Protein AF-A0A504Y8A6-F1 (afdb_monomer_lite)

Foldseek 3Di:
DDDPPDDPDPDPPPPPPVPPVQQAAADELVRVVVQVPPPPADDDDDPDDDDLLVVLVVCVVPQQDPPAADEFADPPFQVVSSVVLVVSQVSNCVVVVDGTDHNRYYYYVRGVVVNCVVDPD

Radius of gyration: 20.03 Å; chains: 1; bounding box: 29×56×68 Å

Sequence (121 aa):
MASLKERGTVAPAEIEACVTASGPAEISAEELHKILNSPEHAINKPFQELNFAQLADEVEAHTNHAAHMLVFVSAQSPDVDDLAAREYINEYEKSHAAPPTKDSVRVLLGGLYTWSQIYPA

pLDDT: mean 70.51, std 16.46, range [30.2, 89.06]

Structure (mmCIF, N/CA/C/O backbone):
data_AF-A0A504Y8A6-F1
#
_entry.id   AF-A0A504Y8A6-F1
#
loop_
_atom_site.group_PDB
_atom_site.id
_atom_site.type_symbol
_atom_site.label_atom_id
_atom_site.label_alt_id
_atom_site.label_comp_id
_atom_site.label_asym_id
_atom_site.label_entity_id
_atom_site.label_seq_id
_atom_site.pdbx_PDB_ins_code
_atom_site.Cartn_x
_atom_site.Cartn_y
_atom_site.Cartn_z
_atom_site.occupancy
_atom_site.B_iso_or_equiv
_atom_site.auth_seq_id
_atom_site.auth_comp_id
_atom_site.auth_asym_id
_atom_site.auth_atom_id
_atom_site.pdbx_PDB_model_num
ATOM 1 N N . MET A 1 1 ? -8.835 44.293 -48.505 1.00 45.09 1 MET A N 1
ATOM 2 C CA . MET A 1 1 ? -7.907 43.283 -47.958 1.00 45.09 1 MET A CA 1
ATOM 3 C C . MET A 1 1 ? -8.074 43.230 -46.451 1.00 45.09 1 MET A C 1
ATOM 5 O O . MET A 1 1 ? -7.775 44.224 -45.812 1.00 45.09 1 MET A O 1
ATOM 9 N N . ALA A 1 2 ? -8.598 42.118 -45.932 1.00 39.75 2 ALA A N 1
ATOM 10 C CA . ALA A 1 2 ? -8.433 41.617 -44.561 1.00 39.75 2 ALA A CA 1
ATOM 11 C C . ALA A 1 2 ? -9.257 40.321 -44.470 1.00 39.75 2 ALA A C 1
ATOM 13 O O . ALA A 1 2 ? -10.477 40.362 -44.353 1.00 39.75 2 ALA A O 1
ATOM 14 N N . SER A 1 3 ? -8.596 39.174 -44.630 1.00 41.09 3 SER A N 1
ATOM 15 C CA . SER A 1 3 ? -9.191 37.858 -44.392 1.00 41.09 3 SER A CA 1
ATOM 16 C C . SER A 1 3 ? -8.777 37.447 -42.982 1.00 41.09 3 SER A C 1
ATOM 18 O O . SER A 1 3 ? -7.592 37.224 -42.731 1.00 41.09 3 SER A O 1
ATOM 20 N N . LEU A 1 4 ? -9.733 37.443 -42.046 1.00 49.00 4 LEU A N 1
ATOM 21 C CA . LEU A 1 4 ? -9.544 36.835 -40.732 1.00 49.00 4 LEU A CA 1
ATOM 22 C C . LEU A 1 4 ? -9.420 35.326 -40.954 1.00 49.00 4 LEU A C 1
ATOM 24 O O . LEU A 1 4 ? -10.415 34.650 -41.204 1.00 49.00 4 LEU A O 1
ATOM 28 N N . LYS A 1 5 ? -8.185 34.822 -40.899 1.00 49.84 5 LYS A N 1
ATOM 29 C CA . LYS A 1 5 ? -7.924 33.387 -40.845 1.00 49.84 5 LYS A CA 1
ATOM 30 C C . LYS A 1 5 ? -8.502 32.812 -39.558 1.00 49.84 5 LYS A C 1
ATOM 32 O O . LYS A 1 5 ? -8.426 33.412 -38.488 1.00 49.84 5 LYS A O 1
ATOM 37 N N . GLU A 1 6 ? -9.108 31.657 -39.751 1.00 47.59 6 GLU A N 1
ATOM 38 C CA . GLU A 1 6 ? -9.923 30.896 -38.828 1.00 47.59 6 GLU A CA 1
ATOM 39 C C . GLU A 1 6 ? -9.242 30.659 -37.480 1.00 47.59 6 GLU A C 1
ATOM 41 O O . GLU A 1 6 ? -8.048 30.371 -37.381 1.00 47.59 6 GLU A O 1
ATOM 46 N N . ARG A 1 7 ? -10.056 30.775 -36.427 1.00 44.41 7 ARG A N 1
ATOM 47 C CA . ARG A 1 7 ? -9.734 30.315 -35.082 1.00 44.41 7 ARG A CA 1
ATOM 48 C C . ARG A 1 7 ? -9.488 28.814 -35.169 1.00 44.41 7 ARG A C 1
ATOM 50 O O . ARG A 1 7 ? -10.414 28.068 -35.468 1.00 44.41 7 ARG A O 1
ATOM 57 N N . GLY A 1 8 ? -8.250 28.397 -34.919 1.00 42.81 8 GLY A N 1
ATOM 58 C CA . GLY A 1 8 ? -7.928 26.995 -34.704 1.00 42.81 8 GLY A CA 1
ATOM 59 C C . GLY A 1 8 ? -8.821 26.457 -33.593 1.00 42.81 8 GLY A C 1
ATOM 60 O O . GLY A 1 8 ? -8.740 26.907 -32.451 1.00 42.81 8 GLY A O 1
ATOM 61 N N . THR A 1 9 ? -9.716 25.549 -33.959 1.00 41.03 9 THR A N 1
ATOM 62 C CA . THR A 1 9 ? -10.483 24.728 -33.032 1.00 41.03 9 THR A CA 1
ATOM 63 C C . THR A 1 9 ? -9.476 23.963 -32.184 1.00 41.03 9 THR A C 1
ATOM 65 O O . THR A 1 9 ? -8.816 23.050 -32.675 1.00 41.03 9 THR A O 1
ATOM 68 N N . VAL A 1 10 ? -9.303 24.376 -30.930 1.00 44.31 10 VAL A N 1
ATOM 69 C CA . VAL A 1 10 ? -8.592 23.575 -29.935 1.00 44.31 10 VAL A CA 1
ATOM 70 C C . VAL A 1 10 ? -9.453 22.332 -29.761 1.00 44.31 10 VAL A C 1
ATOM 72 O O . VAL A 1 10 ? -10.578 22.430 -29.268 1.00 44.31 10 VAL A O 1
ATOM 75 N N . ALA A 1 11 ? -8.978 21.193 -30.269 1.00 42.44 11 ALA A N 1
ATOM 76 C CA . ALA A 1 11 ? -9.588 19.910 -29.968 1.00 42.44 11 ALA A CA 1
ATOM 77 C C . ALA A 1 11 ? -9.721 19.823 -28.440 1.00 42.44 11 ALA A C 1
ATOM 79 O O . ALA A 1 11 ? -8.765 20.200 -27.750 1.00 42.44 11 ALA A O 1
ATOM 80 N N . PRO A 1 12 ? -10.879 19.409 -27.888 1.00 41.59 12 PRO A N 1
ATOM 81 C CA . PRO A 1 12 ? -10.925 19.088 -26.474 1.00 41.59 12 PRO A CA 1
ATOM 82 C C . PRO A 1 12 ? -9.814 18.068 -26.271 1.00 41.59 12 PRO A C 1
ATOM 84 O O . PRO A 1 12 ? -9.799 17.052 -26.962 1.00 41.59 12 PRO A O 1
ATOM 87 N N . ALA A 1 13 ? -8.836 18.407 -25.428 1.00 38.25 13 ALA A N 1
ATOM 88 C CA . ALA A 1 13 ? -7.860 17.441 -24.977 1.00 38.25 13 ALA A CA 1
ATOM 89 C C . ALA A 1 13 ? -8.694 16.262 -24.493 1.00 38.25 13 ALA A C 1
ATOM 91 O O . ALA A 1 13 ? -9.442 16.397 -23.520 1.00 38.25 13 ALA A O 1
ATOM 92 N N . GLU A 1 14 ? -8.666 15.164 -25.250 1.00 35.19 14 GLU A N 1
ATOM 93 C CA . GLU A 1 14 ? -9.068 13.882 -24.724 1.00 35.19 14 GLU A CA 1
ATOM 94 C C . GLU A 1 14 ? -8.260 13.785 -23.445 1.00 35.19 14 GLU A C 1
ATOM 96 O O . GLU A 1 14 ? -7.028 13.763 -23.460 1.00 35.19 14 GLU A O 1
ATOM 101 N N . ILE A 1 15 ? -8.958 13.877 -22.318 1.00 35.69 15 ILE A N 1
ATOM 102 C CA . ILE A 1 15 ? -8.418 13.408 -21.065 1.00 35.69 15 ILE A CA 1
ATOM 103 C C . ILE A 1 15 ? -8.336 11.904 -21.307 1.00 35.69 15 ILE A C 1
ATOM 105 O O . ILE A 1 15 ? -9.221 11.147 -20.917 1.00 35.69 15 ILE A O 1
ATOM 109 N N . GLU A 1 16 ? -7.295 11.478 -22.024 1.00 30.80 16 GLU A N 1
ATOM 110 C CA . GLU A 1 16 ? -6.680 10.191 -21.812 1.00 30.80 16 GLU A CA 1
ATOM 111 C C . GLU A 1 16 ? -6.230 10.268 -20.357 1.00 30.80 16 GLU A C 1
ATOM 113 O O . GLU A 1 16 ? -5.099 10.617 -20.022 1.00 30.80 16 GLU A O 1
ATOM 118 N N . ALA A 1 17 ? -7.173 9.989 -19.454 1.00 32.97 17 ALA A N 1
ATOM 119 C CA . ALA A 1 17 ? -6.848 9.281 -18.247 1.00 32.97 17 ALA A CA 1
ATOM 120 C C . ALA A 1 17 ? -6.185 8.014 -18.772 1.00 32.97 17 ALA A C 1
ATOM 122 O O . ALA A 1 17 ? -6.852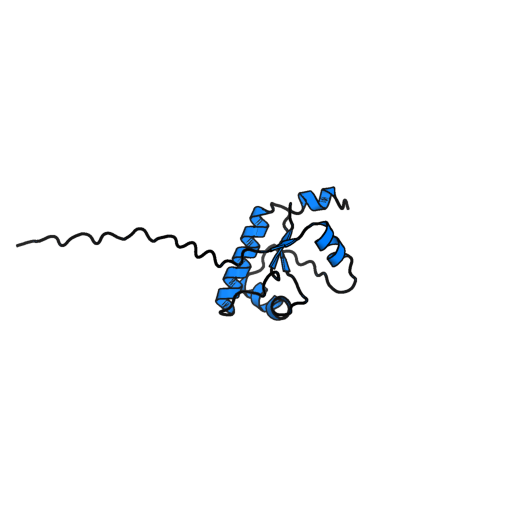 7.035 -19.108 1.00 32.97 17 ALA A O 1
ATOM 123 N N . CYS A 1 18 ? -4.874 8.107 -18.979 1.00 30.20 18 CYS A N 1
ATOM 124 C CA . CYS A 1 18 ? -4.011 6.979 -19.186 1.00 30.20 18 CYS A CA 1
ATOM 125 C C . CYS A 1 18 ? -4.138 6.228 -17.866 1.00 30.20 18 CYS A C 1
ATOM 127 O O . CYS A 1 18 ? -3.436 6.500 -16.896 1.00 30.20 18 CYS A O 1
ATOM 129 N N . VAL A 1 19 ? -5.174 5.393 -17.783 1.00 39.69 19 VAL A N 1
ATOM 130 C CA . VAL A 1 19 ? -5.306 4.352 -16.786 1.00 39.69 19 VAL A CA 1
ATOM 131 C C . VAL A 1 19 ? -4.165 3.420 -17.146 1.00 39.69 19 VAL A C 1
ATOM 133 O O . VAL A 1 19 ? -4.339 2.466 -17.905 1.00 39.69 19 VAL A O 1
ATOM 136 N N . THR A 1 20 ? -2.959 3.750 -16.684 1.00 38.81 20 THR A N 1
ATOM 137 C CA . THR A 1 20 ? -1.913 2.753 -16.555 1.00 38.81 20 THR A CA 1
ATOM 138 C C . THR A 1 20 ? -2.571 1.660 -15.721 1.00 38.81 20 THR A C 1
ATOM 140 O O . THR A 1 20 ? -3.096 1.900 -14.635 1.00 38.81 20 THR A O 1
ATOM 143 N N . ALA A 1 21 ? -2.737 0.486 -16.328 1.00 44.38 21 ALA A N 1
ATOM 144 C CA . ALA A 1 21 ? -3.647 -0.576 -15.898 1.00 44.38 21 ALA A CA 1
ATOM 145 C C . ALA A 1 21 ? -3.246 -1.259 -14.572 1.00 44.38 21 ALA A C 1
ATOM 147 O O . ALA A 1 21 ? -3.661 -2.382 -14.291 1.00 44.38 21 ALA A O 1
ATOM 148 N N . SER A 1 22 ? -2.447 -0.581 -13.757 1.00 55.50 22 SER A N 1
ATOM 149 C CA . SER A 1 22 ? -1.911 -1.027 -12.485 1.00 55.50 22 SER A CA 1
ATOM 150 C C . SER A 1 22 ? -2.422 -0.090 -11.396 1.00 55.50 22 SER A C 1
ATOM 152 O O . SER A 1 22 ? -1.656 0.641 -10.779 1.00 55.50 22 SER A O 1
ATOM 154 N N . GLY A 1 23 ? -3.740 -0.075 -11.176 1.00 62.41 23 GLY A N 1
ATOM 155 C CA . GLY A 1 23 ? -4.264 0.420 -9.904 1.00 62.41 23 GLY A CA 1
ATOM 156 C C . GLY A 1 23 ? -3.675 -0.402 -8.747 1.00 62.41 23 GLY A C 1
ATOM 157 O O . GLY A 1 23 ? -3.224 -1.532 -8.975 1.00 62.41 23 GLY A O 1
ATOM 158 N N . PRO A 1 24 ? -3.642 0.140 -7.520 1.00 79.62 24 PRO A N 1
ATOM 159 C CA . PRO A 1 24 ? -3.177 -0.629 -6.374 1.00 79.62 24 PRO A CA 1
ATOM 160 C C . PRO A 1 24 ? -4.014 -1.903 -6.225 1.00 79.62 24 PRO A C 1
ATOM 162 O O . PRO A 1 24 ? -5.227 -1.896 -6.439 1.00 79.62 24 PRO A O 1
ATOM 165 N N . ALA A 1 25 ? -3.367 -3.010 -5.867 1.00 84.88 25 ALA A N 1
ATOM 166 C CA . ALA A 1 25 ? -4.092 -4.232 -5.552 1.00 84.88 25 ALA A CA 1
ATOM 167 C C . ALA A 1 25 ? -4.767 -4.103 -4.178 1.00 84.88 25 ALA A C 1
ATOM 169 O O . ALA A 1 25 ? -4.354 -3.330 -3.320 1.00 84.88 25 ALA A O 1
ATOM 170 N N . GLU A 1 26 ? -5.804 -4.884 -3.926 1.00 86.88 26 GLU A N 1
ATOM 171 C CA . GLU A 1 26 ? -6.441 -4.898 -2.611 1.00 86.88 26 GLU A CA 1
ATOM 172 C C . GLU A 1 26 ? -5.780 -5.955 -1.710 1.00 86.88 26 GLU A C 1
ATOM 174 O O . GLU A 1 26 ? -5.227 -6.962 -2.177 1.00 86.88 26 GLU A O 1
ATOM 179 N N . ILE A 1 27 ? -5.809 -5.720 -0.398 1.00 86.81 27 ILE A N 1
ATOM 180 C CA . ILE A 1 27 ? -5.489 -6.724 0.620 1.00 86.81 27 ILE A CA 1
ATOM 181 C C . ILE A 1 27 ? -6.581 -6.745 1.685 1.00 86.81 27 ILE A C 1
ATOM 183 O O . ILE A 1 27 ? -7.020 -5.695 2.159 1.00 86.81 27 ILE A O 1
ATOM 187 N N . SER A 1 28 ? -7.032 -7.940 2.063 1.00 88.81 28 SER A N 1
ATOM 188 C CA . SER A 1 28 ? -8.009 -8.095 3.143 1.00 88.81 28 SER A CA 1
ATOM 189 C C . SER A 1 28 ? -7.386 -7.851 4.522 1.00 88.81 28 SER A C 1
ATOM 191 O O . SER A 1 28 ? -6.173 -7.982 4.718 1.00 88.81 28 SER A O 1
ATOM 193 N N . ALA A 1 29 ? -8.225 -7.530 5.510 1.00 86.38 29 ALA A N 1
ATOM 194 C CA . ALA A 1 29 ? -7.781 -7.367 6.892 1.00 86.38 29 ALA A CA 1
ATOM 195 C C . ALA A 1 29 ? -7.151 -8.659 7.437 1.00 86.38 29 ALA A C 1
ATOM 197 O O . ALA A 1 29 ? -6.142 -8.616 8.134 1.00 86.38 29 ALA A O 1
ATOM 198 N N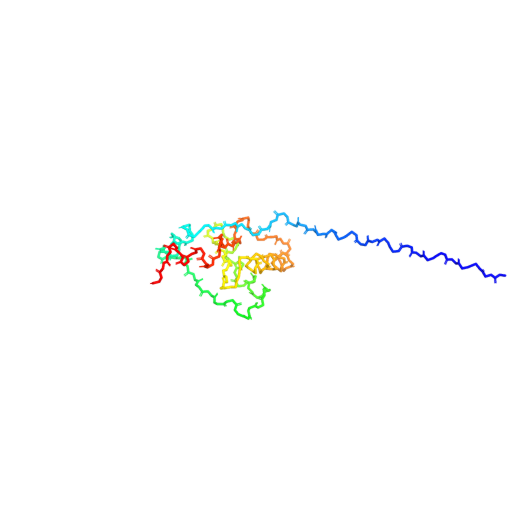 . GLU A 1 30 ? -7.690 -9.821 7.082 1.00 88.94 30 GLU A N 1
ATOM 199 C CA . GLU A 1 30 ? -7.188 -11.119 7.522 1.00 88.94 30 GLU A CA 1
ATOM 200 C C . GLU A 1 30 ? -5.813 -11.442 6.929 1.00 88.94 30 GLU A C 1
ATOM 202 O O . GLU A 1 30 ? -4.946 -11.984 7.621 1.00 88.94 30 GLU A O 1
ATOM 207 N N . GLU A 1 31 ? -5.602 -11.128 5.649 1.00 85.75 31 GLU A N 1
ATOM 208 C CA . GLU A 1 31 ? -4.304 -11.300 4.991 1.00 85.75 31 GLU A CA 1
ATOM 209 C C . GLU A 1 31 ? -3.258 -10.369 5.592 1.00 85.75 31 GLU A C 1
ATOM 211 O O . GLU A 1 31 ? -2.187 -10.833 5.991 1.00 85.75 31 GLU A O 1
ATOM 216 N N . LEU A 1 32 ? -3.589 -9.083 5.741 1.00 85.38 32 LEU A N 1
ATOM 217 C CA . LEU A 1 32 ? -2.687 -8.119 6.358 1.00 85.38 32 LEU A CA 1
ATOM 218 C C . LEU A 1 32 ? -2.373 -8.511 7.813 1.00 85.38 32 LEU A C 1
ATOM 220 O O . LEU A 1 32 ? -1.212 -8.488 8.212 1.00 85.38 32 LEU A O 1
ATOM 224 N N . HIS A 1 33 ? -3.353 -8.977 8.591 1.00 84.94 33 HIS A N 1
ATOM 225 C CA . HIS A 1 33 ? -3.137 -9.438 9.966 1.00 84.94 33 HIS A CA 1
ATOM 226 C C . HIS A 1 33 ? -2.193 -10.637 10.059 1.00 84.94 33 HIS A C 1
ATOM 228 O O . HIS A 1 33 ? -1.339 -10.673 10.947 1.00 84.94 33 HIS A O 1
ATOM 234 N N . LYS A 1 34 ? -2.279 -11.604 9.139 1.00 84.50 34 LYS A N 1
ATOM 235 C CA . LYS A 1 34 ? -1.321 -12.724 9.088 1.00 84.50 34 LYS A CA 1
ATOM 236 C C . LYS A 1 34 ? 0.106 -12.242 8.819 1.00 84.50 34 LYS A C 1
ATOM 238 O O . LYS A 1 34 ? 1.046 -12.758 9.423 1.00 84.50 34 LYS A O 1
ATOM 243 N N . ILE A 1 35 ? 0.261 -11.251 7.944 1.00 81.06 35 ILE A N 1
ATOM 244 C CA . ILE A 1 35 ? 1.566 -10.684 7.585 1.00 81.06 35 ILE A CA 1
ATOM 245 C C . ILE A 1 35 ? 2.148 -9.888 8.756 1.00 81.06 35 ILE A C 1
ATOM 247 O O . ILE A 1 35 ? 3.300 -10.108 9.119 1.00 81.06 35 ILE A O 1
ATOM 251 N N . LEU A 1 36 ? 1.349 -9.030 9.400 1.00 79.25 36 LEU A N 1
ATOM 252 C CA . LEU A 1 36 ? 1.791 -8.232 10.550 1.00 79.25 36 LEU A CA 1
ATOM 253 C C . LEU A 1 36 ? 2.189 -9.094 11.757 1.00 79.25 36 LEU A C 1
ATOM 255 O O . LEU A 1 36 ? 3.106 -8.735 12.489 1.00 79.25 36 LEU A O 1
ATOM 259 N N . ASN A 1 37 ? 1.528 -10.236 11.955 1.00 77.06 37 ASN A N 1
ATOM 260 C CA . ASN A 1 37 ? 1.858 -11.179 13.028 1.00 77.06 37 ASN A CA 1
ATOM 261 C C . ASN A 1 37 ? 2.960 -12.180 12.646 1.00 77.06 37 ASN A C 1
ATOM 263 O O . ASN A 1 37 ? 3.284 -13.069 13.435 1.00 77.06 37 ASN A O 1
ATOM 267 N N . SER A 1 38 ? 3.544 -12.052 11.453 1.00 72.75 38 SER A N 1
ATOM 268 C CA . SER A 1 38 ? 4.727 -12.820 11.075 1.00 72.75 38 SER A CA 1
ATOM 269 C C . SER A 1 38 ? 5.985 -12.084 11.565 1.00 72.75 38 SER A C 1
ATOM 271 O O . SER A 1 38 ? 6.148 -10.903 11.263 1.00 72.75 38 SER A O 1
ATOM 273 N N . PRO A 1 39 ? 6.899 -12.749 12.296 1.00 54.59 39 PRO A N 1
ATOM 274 C CA . PRO A 1 39 ? 7.950 -12.103 13.098 1.00 54.59 39 PRO A CA 1
ATOM 275 C C . PRO A 1 39 ? 9.040 -11.331 12.328 1.00 54.59 39 PRO A C 1
ATOM 277 O O . PRO A 1 39 ? 9.969 -10.829 12.954 1.00 54.59 39 PRO A O 1
ATOM 280 N N . GLU A 1 40 ? 8.963 -11.222 11.000 1.00 58.69 40 GLU A N 1
ATOM 281 C CA . GLU A 1 40 ? 10.106 -10.807 10.171 1.00 58.69 40 GLU A CA 1
ATOM 282 C C . GLU A 1 40 ? 9.793 -9.720 9.119 1.00 58.69 40 GLU A C 1
ATOM 284 O O . GLU A 1 40 ? 10.703 -9.312 8.404 1.00 58.69 40 GLU A O 1
ATOM 289 N N . HIS A 1 41 ? 8.553 -9.208 9.005 1.00 58.53 41 HIS A N 1
ATOM 290 C CA . HIS A 1 41 ? 8.142 -8.569 7.736 1.00 58.53 41 HIS A CA 1
ATOM 291 C C . HIS A 1 41 ? 7.346 -7.252 7.796 1.00 58.53 41 HIS A C 1
ATOM 293 O O . HIS A 1 41 ? 7.064 -6.690 6.739 1.00 58.53 41 HIS A O 1
ATOM 299 N N . ALA A 1 42 ? 6.993 -6.715 8.969 1.00 62.22 42 ALA A N 1
ATOM 300 C CA . ALA A 1 42 ? 6.128 -5.533 9.055 1.00 62.22 42 ALA A CA 1
ATOM 301 C C . ALA A 1 42 ? 6.818 -4.303 9.660 1.00 62.22 42 ALA A C 1
ATOM 303 O O . ALA A 1 42 ? 7.219 -4.310 10.823 1.00 62.22 42 ALA A O 1
ATOM 304 N N . ILE A 1 43 ? 6.893 -3.216 8.887 1.00 65.50 43 ILE A N 1
ATOM 305 C CA . ILE A 1 43 ? 7.356 -1.902 9.350 1.00 65.50 43 ILE A CA 1
ATOM 306 C C . ILE A 1 43 ? 6.195 -0.921 9.207 1.00 65.50 43 ILE A C 1
ATOM 308 O O . ILE A 1 43 ? 5.750 -0.641 8.097 1.00 65.50 43 ILE A O 1
ATOM 312 N N . ASN A 1 44 ? 5.713 -0.377 10.324 1.00 66.38 44 ASN A N 1
ATOM 313 C CA . ASN A 1 44 ? 4.737 0.708 10.300 1.00 66.38 44 ASN A CA 1
ATOM 314 C C . ASN A 1 44 ? 5.473 2.051 10.164 1.00 66.38 44 ASN A C 1
ATOM 316 O O . ASN A 1 44 ? 6.220 2.434 11.068 1.00 66.38 44 ASN A O 1
ATOM 320 N N . LYS A 1 45 ? 5.265 2.763 9.050 1.00 65.62 45 LYS A N 1
ATOM 321 C CA . LYS A 1 45 ? 5.751 4.135 8.853 1.00 65.62 45 LYS A CA 1
ATOM 322 C C . LYS A 1 45 ? 4.558 5.103 8.786 1.00 65.62 45 LYS A C 1
ATOM 324 O O . LYS A 1 45 ? 3.704 4.928 7.920 1.00 65.62 45 LYS A O 1
ATOM 329 N N . PRO A 1 46 ? 4.487 6.134 9.650 1.00 63.53 46 PRO A N 1
ATOM 330 C CA . PRO A 1 46 ? 3.424 7.132 9.580 1.00 63.53 46 PRO A CA 1
ATOM 331 C C . PRO A 1 46 ? 3.533 7.962 8.291 1.00 63.53 46 PRO A C 1
ATOM 333 O O . PRO A 1 46 ? 4.601 8.461 7.947 1.00 63.53 46 PRO A O 1
ATOM 336 N N . PHE A 1 47 ? 2.408 8.130 7.596 1.00 60.75 47 PHE A N 1
ATOM 337 C CA . PHE A 1 47 ? 2.324 8.700 6.245 1.00 60.75 47 PHE A CA 1
ATOM 338 C C . PHE A 1 47 ? 2.092 10.230 6.214 1.00 60.75 47 PHE A C 1
ATOM 340 O O . PHE A 1 47 ? 1.521 10.761 5.272 1.00 60.75 47 PHE A O 1
ATOM 347 N N . GLN A 1 48 ? 2.453 10.979 7.260 1.00 55.69 48 GLN A N 1
ATOM 348 C CA . GLN A 1 48 ? 1.945 12.355 7.380 1.00 55.69 48 GLN A CA 1
ATOM 349 C C . GLN A 1 48 ? 2.655 13.402 6.504 1.00 55.69 48 GLN A C 1
ATOM 351 O O . GLN A 1 48 ? 2.014 14.398 6.191 1.00 55.69 48 GLN A O 1
ATOM 356 N N . GLU A 1 49 ? 3.901 13.199 6.055 1.00 54.53 49 GLU A N 1
ATOM 357 C CA . GLU A 1 49 ? 4.657 14.236 5.313 1.00 54.53 49 GLU A CA 1
ATOM 358 C C . GLU A 1 49 ? 5.759 13.677 4.380 1.00 54.53 49 GLU A C 1
ATOM 360 O O . GLU A 1 49 ? 6.781 14.326 4.157 1.00 54.53 49 GLU A O 1
ATOM 365 N N . LEU A 1 50 ? 5.614 12.458 3.846 1.00 58.38 50 LEU A N 1
ATOM 366 C CA . LEU A 1 50 ? 6.635 11.887 2.954 1.00 58.38 50 LEU A CA 1
ATOM 367 C C . LEU A 1 50 ? 6.400 12.310 1.503 1.00 58.38 50 LEU A C 1
ATOM 369 O O . LEU A 1 50 ? 5.328 12.102 0.942 1.00 58.38 50 LEU A O 1
ATOM 373 N N . ASN A 1 51 ? 7.433 12.873 0.880 1.00 69.12 51 ASN A N 1
ATOM 374 C CA . ASN A 1 51 ? 7.457 13.088 -0.558 1.00 69.12 51 ASN A CA 1
ATOM 375 C C . ASN A 1 51 ? 7.439 11.717 -1.255 1.00 69.12 51 ASN A C 1
ATOM 377 O O . ASN A 1 51 ? 8.344 10.909 -1.043 1.00 69.12 51 ASN A O 1
ATOM 381 N N . PHE A 1 52 ? 6.429 11.457 -2.087 1.00 70.56 52 PHE A N 1
ATOM 382 C CA . PHE A 1 52 ? 6.287 10.194 -2.817 1.00 70.56 52 PHE A CA 1
ATOM 383 C C . PHE A 1 52 ? 7.525 9.828 -3.643 1.00 70.56 52 PHE A C 1
ATOM 385 O O . PHE A 1 52 ? 7.841 8.647 -3.742 1.00 70.56 52 PHE A O 1
ATOM 392 N N . ALA A 1 53 ? 8.267 10.813 -4.158 1.00 68.50 53 ALA A N 1
ATOM 393 C CA . ALA A 1 53 ? 9.526 10.570 -4.857 1.00 68.50 53 ALA A CA 1
ATOM 394 C C . ALA A 1 53 ? 10.611 10.013 -3.917 1.00 68.50 53 ALA A C 1
ATOM 396 O O . ALA A 1 53 ? 11.291 9.056 -4.260 1.00 68.50 53 ALA A O 1
ATOM 397 N N . GLN A 1 54 ? 10.724 10.546 -2.694 1.00 71.31 54 GLN A N 1
ATOM 398 C CA . GLN A 1 54 ? 11.655 10.012 -1.689 1.00 71.31 54 GLN A CA 1
ATOM 399 C C . GLN A 1 54 ? 11.233 8.621 -1.222 1.00 71.31 54 GLN A C 1
ATOM 401 O O . GLN A 1 54 ? 12.075 7.756 -1.002 1.00 71.31 54 GLN A O 1
ATOM 406 N N . LEU A 1 55 ? 9.923 8.398 -1.080 1.00 72.75 55 LEU A N 1
ATOM 407 C CA . LEU A 1 55 ? 9.395 7.087 -0.732 1.00 72.75 55 LEU A CA 1
ATOM 408 C C . LEU A 1 55 ? 9.693 6.065 -1.834 1.00 72.75 55 LEU A C 1
ATOM 410 O O . LEU A 1 55 ? 10.081 4.947 -1.512 1.00 72.75 55 LEU A O 1
ATOM 414 N N . ALA A 1 56 ? 9.532 6.444 -3.106 1.00 69.88 56 ALA A N 1
ATOM 415 C CA . ALA A 1 56 ? 9.857 5.597 -4.249 1.00 69.88 56 ALA A CA 1
ATOM 416 C C . ALA A 1 56 ? 11.309 5.116 -4.179 1.00 69.88 56 ALA A C 1
ATOM 418 O O . ALA A 1 56 ? 11.522 3.911 -4.251 1.00 69.88 56 ALA A O 1
ATOM 419 N N . ASP A 1 57 ? 12.253 6.020 -3.915 1.00 71.31 57 ASP A N 1
ATOM 420 C CA . ASP A 1 57 ? 13.676 5.691 -3.774 1.00 71.31 57 ASP A CA 1
ATOM 421 C C . ASP A 1 57 ? 13.965 4.837 -2.519 1.00 71.31 57 ASP A C 1
ATOM 423 O O . ASP A 1 57 ? 14.728 3.872 -2.569 1.00 71.31 57 ASP A O 1
ATOM 427 N N . GLU A 1 58 ? 13.349 5.149 -1.369 1.00 71.75 58 GLU A N 1
ATOM 428 C CA . GLU A 1 58 ? 13.566 4.406 -0.113 1.00 71.75 58 GLU A CA 1
ATOM 429 C C . GLU A 1 58 ? 13.076 2.958 -0.186 1.00 71.75 58 GLU A C 1
ATOM 431 O O . GLU A 1 58 ? 13.678 2.049 0.402 1.00 71.75 58 GLU A O 1
ATOM 436 N N . VAL A 1 59 ? 11.940 2.746 -0.849 1.00 69.69 59 VAL A N 1
ATOM 437 C CA . VAL A 1 59 ? 11.301 1.434 -0.913 1.00 69.69 59 VAL A CA 1
ATOM 438 C C . VAL A 1 59 ? 11.582 0.699 -2.217 1.00 69.69 59 VAL A C 1
ATOM 440 O O . VAL A 1 59 ? 11.203 -0.462 -2.289 1.00 69.69 59 VAL A O 1
ATOM 443 N N . GLU A 1 60 ? 12.298 1.289 -3.182 1.00 69.62 60 GLU A N 1
ATOM 444 C CA . GLU A 1 60 ? 12.664 0.668 -4.471 1.00 69.62 60 GLU A CA 1
ATOM 445 C C . GLU A 1 60 ? 13.273 -0.730 -4.284 1.00 69.62 60 GLU A C 1
ATOM 447 O O . GLU A 1 60 ? 12.836 -1.713 -4.890 1.00 69.62 60 GLU A O 1
ATOM 452 N N . ALA A 1 61 ? 14.250 -0.839 -3.376 1.00 65.00 61 ALA A N 1
ATOM 453 C CA . ALA A 1 61 ? 14.916 -2.103 -3.057 1.00 65.00 61 ALA A 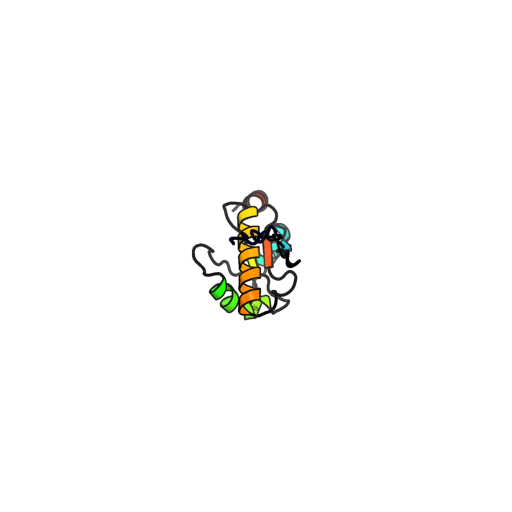CA 1
ATOM 454 C C . ALA A 1 61 ? 13.935 -3.185 -2.567 1.00 65.00 61 ALA A C 1
ATOM 456 O O . ALA A 1 61 ? 14.192 -4.378 -2.726 1.00 65.00 61 ALA A O 1
ATOM 457 N N . HIS A 1 62 ? 12.806 -2.767 -1.993 1.00 66.62 62 H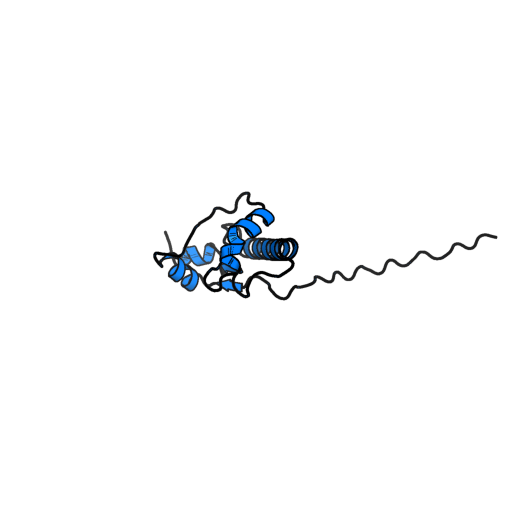IS A N 1
ATOM 458 C CA . HIS A 1 62 ? 11.755 -3.643 -1.501 1.00 66.62 62 HIS A CA 1
ATOM 459 C C . HIS A 1 62 ? 10.687 -3.885 -2.583 1.00 66.62 62 HIS A C 1
ATOM 461 O O . HIS A 1 62 ? 10.369 -5.036 -2.858 1.00 66.62 62 HIS A O 1
ATOM 467 N N . THR A 1 63 ? 10.179 -2.857 -3.267 1.00 60.78 63 THR A N 1
ATOM 468 C CA . THR A 1 63 ? 9.084 -2.966 -4.256 1.00 60.78 63 THR A CA 1
ATOM 469 C C . THR A 1 63 ? 9.474 -3.685 -5.552 1.00 60.78 63 THR A C 1
ATOM 471 O O . THR A 1 63 ? 8.601 -4.215 -6.247 1.00 60.78 63 THR A O 1
ATOM 474 N N . ASN A 1 64 ? 10.770 -3.789 -5.860 1.00 63.50 64 ASN A N 1
ATOM 475 C CA . ASN A 1 64 ? 11.287 -4.629 -6.950 1.00 63.50 64 ASN A CA 1
ATOM 476 C C . ASN A 1 64 ? 11.586 -6.079 -6.534 1.00 63.50 64 ASN A C 1
ATOM 478 O O . ASN A 1 64 ? 11.857 -6.930 -7.384 1.00 63.50 64 ASN A O 1
ATOM 482 N N . HIS A 1 65 ? 11.520 -6.396 -5.241 1.00 60.97 65 HIS A N 1
ATOM 483 C CA . HIS A 1 65 ? 11.632 -7.763 -4.756 1.00 60.97 65 HIS A CA 1
ATOM 484 C C . HIS A 1 65 ? 10.235 -8.370 -4.608 1.00 60.97 65 HIS A C 1
ATOM 486 O O . HIS A 1 65 ? 9.410 -7.885 -3.841 1.00 60.97 65 HIS A O 1
ATOM 492 N N . ALA A 1 66 ? 9.995 -9.510 -5.264 1.00 58.34 66 ALA A N 1
ATOM 493 C CA . ALA A 1 66 ? 8.717 -10.236 -5.220 1.00 58.34 66 ALA A CA 1
ATOM 494 C C . ALA A 1 66 ? 8.254 -10.657 -3.803 1.00 58.34 66 ALA A C 1
ATOM 496 O O . ALA A 1 66 ? 7.158 -11.186 -3.647 1.00 58.34 66 ALA A O 1
ATOM 497 N N . ALA A 1 67 ? 9.092 -10.456 -2.783 1.00 65.06 67 ALA A N 1
ATOM 498 C CA . ALA A 1 67 ? 8.824 -10.787 -1.390 1.00 65.06 67 ALA A CA 1
ATOM 499 C C . ALA A 1 67 ? 8.291 -9.611 -0.548 1.00 65.06 67 ALA A C 1
ATOM 501 O O . ALA A 1 67 ? 7.867 -9.851 0.581 1.00 65.06 67 ALA A O 1
ATOM 502 N N . HIS A 1 68 ? 8.297 -8.368 -1.049 1.00 69.19 68 HIS A N 1
ATOM 503 C CA . HIS A 1 68 ? 7.823 -7.217 -0.274 1.00 69.19 68 HIS A CA 1
ATOM 504 C C . HIS A 1 68 ? 6.579 -6.577 -0.884 1.00 69.19 68 HIS A C 1
ATOM 506 O O . HIS A 1 68 ? 6.398 -6.526 -2.099 1.00 69.19 68 HIS A O 1
ATOM 512 N N . MET A 1 69 ? 5.727 -6.062 0.002 1.00 77.38 69 MET A N 1
ATOM 513 C CA . MET A 1 69 ? 4.538 -5.305 -0.356 1.00 77.38 69 MET A CA 1
ATOM 514 C C . MET A 1 69 ? 4.462 -4.020 0.462 1.00 77.38 69 MET A C 1
ATOM 516 O O . MET A 1 69 ? 4.785 -4.006 1.651 1.00 77.38 69 MET A O 1
ATOM 520 N N . LEU A 1 70 ? 4.011 -2.955 -0.184 1.00 83.31 70 LEU A N 1
ATOM 521 C CA . LEU A 1 70 ? 3.703 -1.668 0.410 1.00 83.31 70 LEU A CA 1
ATOM 522 C C . LEU A 1 70 ? 2.184 -1.556 0.528 1.00 83.31 70 LEU A C 1
ATOM 524 O O . LEU A 1 70 ? 1.481 -1.651 -0.476 1.00 83.31 70 LEU A O 1
ATOM 528 N N . VAL A 1 71 ? 1.676 -1.369 1.746 1.00 84.69 71 VAL A N 1
ATOM 529 C CA . VAL A 1 71 ? 0.235 -1.255 2.005 1.00 84.69 71 VAL A CA 1
ATOM 530 C C . VAL A 1 71 ? -0.084 0.156 2.486 1.00 84.69 71 VAL A C 1
ATOM 532 O O . VAL A 1 71 ? 0.413 0.579 3.529 1.00 84.69 71 VAL A O 1
ATOM 535 N N . PHE A 1 72 ? -0.917 0.873 1.735 1.00 84.38 72 PHE A N 1
ATOM 536 C CA . PHE A 1 72 ? -1.438 2.184 2.110 1.00 84.38 72 PHE A CA 1
ATOM 537 C C . PHE A 1 72 ? -2.675 2.017 2.989 1.00 84.38 72 PHE A C 1
ATOM 539 O O . PHE A 1 72 ? -3.610 1.292 2.641 1.00 84.38 72 PHE A O 1
ATOM 546 N N . VAL A 1 73 ? -2.640 2.665 4.154 1.00 82.00 73 VAL A N 1
ATOM 547 C CA . VAL A 1 73 ? -3.691 2.589 5.169 1.00 82.00 73 VAL A CA 1
ATOM 548 C C . VAL A 1 73 ? -3.820 3.938 5.872 1.00 82.00 73 VAL A C 1
ATOM 550 O O . VAL A 1 73 ? -2.852 4.421 6.468 1.00 82.00 73 VAL A O 1
ATOM 553 N N . SER A 1 74 ? -5.018 4.519 5.877 1.00 80.00 74 SER A N 1
ATOM 554 C CA . SER A 1 74 ? -5.321 5.749 6.613 1.00 80.00 74 SER A CA 1
ATOM 555 C C . SER A 1 74 ? -6.537 5.606 7.523 1.00 80.00 74 SER A C 1
ATOM 557 O O . SER A 1 74 ? -7.396 4.736 7.376 1.00 80.00 74 SER A O 1
ATOM 559 N N . ALA A 1 75 ? -6.613 6.512 8.501 1.00 76.25 75 ALA A N 1
ATOM 560 C CA . ALA A 1 75 ? -7.771 6.660 9.382 1.00 76.25 75 ALA A CA 1
ATOM 561 C C . ALA A 1 75 ? -8.916 7.464 8.747 1.00 76.25 75 ALA A C 1
ATOM 563 O O . ALA A 1 75 ? -9.945 7.649 9.392 1.00 76.25 75 ALA A O 1
ATOM 564 N N . GLN A 1 76 ? -8.730 7.975 7.525 1.00 70.94 76 GLN A N 1
ATOM 565 C CA . GLN A 1 76 ? -9.698 8.845 6.862 1.00 70.94 76 GLN A CA 1
ATOM 566 C C . GLN A 1 76 ? -10.709 8.022 6.066 1.00 70.94 76 GLN A C 1
ATOM 568 O O . GLN A 1 76 ? -11.873 7.933 6.455 1.00 70.94 76 GLN A O 1
ATOM 573 N N . SER A 1 77 ? -10.267 7.416 4.962 1.00 78.88 77 SER A N 1
ATOM 574 C CA . SER A 1 77 ? -11.099 6.550 4.133 1.00 78.88 77 SER A CA 1
ATOM 575 C C . SER A 1 77 ? -10.251 5.686 3.190 1.00 78.88 77 SER A C 1
ATOM 577 O O . SER A 1 77 ? -9.139 6.079 2.835 1.00 78.88 77 SER A O 1
ATOM 579 N N . PRO A 1 78 ? -10.799 4.553 2.714 1.00 79.44 78 PRO A N 1
ATOM 580 C CA . PRO A 1 78 ? -10.165 3.747 1.669 1.00 79.44 78 PRO A CA 1
ATOM 581 C C . PRO A 1 78 ? -9.916 4.519 0.363 1.00 79.44 78 PRO A C 1
ATOM 583 O O . PRO A 1 78 ? -8.956 4.233 -0.339 1.00 79.44 78 PRO A O 1
ATOM 586 N N . ASP A 1 79 ? -10.746 5.520 0.046 1.00 82.44 79 ASP A N 1
ATOM 587 C CA . ASP A 1 79 ? -10.578 6.337 -1.166 1.00 82.44 79 ASP A CA 1
ATOM 588 C C . ASP A 1 79 ? -9.302 7.189 -1.113 1.00 82.44 79 ASP A C 1
ATOM 590 O O . ASP A 1 79 ? -8.634 7.388 -2.127 1.00 82.44 79 ASP A O 1
ATOM 594 N N . VAL A 1 80 ? -8.948 7.691 0.077 1.00 81.31 80 VAL A N 1
ATOM 595 C CA . VAL A 1 80 ? -7.693 8.427 0.293 1.00 81.31 80 VAL A CA 1
ATOM 596 C C . VAL A 1 80 ? -6.495 7.487 0.151 1.00 81.31 80 VAL A C 1
ATOM 598 O O . VAL A 1 80 ? -5.475 7.886 -0.408 1.00 81.31 80 VAL A O 1
ATOM 601 N N . ASP A 1 81 ? -6.633 6.238 0.600 1.00 84.62 81 ASP A N 1
ATOM 602 C CA . ASP A 1 81 ? -5.585 5.219 0.488 1.00 84.62 81 ASP A CA 1
ATOM 603 C C . ASP A 1 81 ? -5.343 4.831 -0.977 1.00 84.62 81 ASP A C 1
ATOM 605 O O . A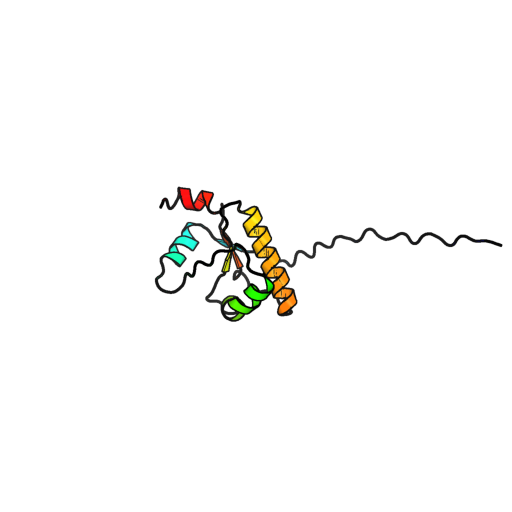SP A 1 81 ? -4.193 4.772 -1.415 1.00 84.62 81 ASP A O 1
ATOM 609 N N . ASP A 1 82 ? -6.415 4.640 -1.752 1.00 85.25 82 ASP A N 1
ATOM 610 C CA . ASP A 1 82 ? -6.353 4.386 -3.198 1.00 85.25 82 ASP A CA 1
ATOM 611 C C . ASP A 1 82 ? -5.723 5.559 -3.954 1.00 85.25 82 ASP A C 1
ATOM 613 O O . ASP A 1 82 ? -4.838 5.353 -4.788 1.00 85.25 82 ASP A O 1
ATOM 617 N N . LEU A 1 83 ? -6.101 6.797 -3.621 1.00 85.31 83 LEU A N 1
ATOM 618 C CA . LEU A 1 83 ? -5.508 7.983 -4.236 1.00 85.31 83 LEU A CA 1
ATOM 619 C C . LEU A 1 83 ? -4.005 8.087 -3.944 1.00 85.31 83 LEU A C 1
ATOM 621 O O . LEU A 1 83 ? -3.221 8.280 -4.874 1.00 85.31 83 LEU A O 1
ATOM 625 N N . ALA A 1 84 ? -3.598 7.915 -2.684 1.00 83.38 84 ALA A N 1
ATOM 626 C CA . ALA A 1 84 ? -2.193 7.971 -2.284 1.00 83.38 84 ALA A CA 1
ATOM 627 C C . ALA A 1 84 ? -1.367 6.853 -2.937 1.00 83.38 84 ALA A C 1
ATOM 629 O O . ALA A 1 84 ? -0.256 7.092 -3.412 1.00 83.38 84 ALA A O 1
ATOM 630 N N . ALA A 1 85 ? -1.917 5.641 -3.019 1.00 85.62 85 ALA A N 1
ATOM 631 C CA . ALA A 1 85 ? -1.250 4.522 -3.669 1.00 85.62 85 ALA A CA 1
ATOM 632 C C . ALA A 1 85 ? -1.081 4.747 -5.182 1.00 85.62 85 ALA A C 1
ATOM 634 O O . ALA A 1 85 ? -0.022 4.447 -5.735 1.00 85.62 85 ALA A O 1
ATOM 635 N N . ARG A 1 86 ? -2.082 5.328 -5.858 1.00 85.88 86 ARG A N 1
ATOM 636 C CA . ARG A 1 86 ? -1.969 5.723 -7.273 1.00 85.88 86 ARG A CA 1
ATOM 637 C C . ARG A 1 86 ? -0.944 6.829 -7.483 1.00 85.88 86 ARG A C 1
ATOM 639 O O . ARG A 1 86 ? -0.187 6.777 -8.449 1.00 85.88 86 ARG A O 1
ATOM 646 N N . GLU A 1 87 ? -0.914 7.824 -6.600 1.00 85.25 87 GLU A N 1
ATOM 647 C CA . GLU A 1 87 ? 0.077 8.900 -6.656 1.00 85.25 87 GLU A CA 1
ATOM 648 C C . GLU A 1 87 ? 1.497 8.345 -6.499 1.00 85.25 87 GLU A C 1
ATOM 650 O O . GLU A 1 87 ? 2.364 8.655 -7.314 1.00 85.25 87 GLU A O 1
ATOM 655 N N . TYR A 1 88 ? 1.701 7.419 -5.558 1.00 84.62 88 TYR A N 1
ATOM 656 C CA . TYR A 1 88 ? 2.958 6.686 -5.422 1.00 84.62 88 TYR A CA 1
ATOM 657 C C . TYR A 1 88 ? 3.346 5.924 -6.698 1.00 84.62 88 TYR A C 1
ATOM 659 O O . TYR A 1 88 ? 4.478 6.055 -7.153 1.00 84.62 88 TYR A O 1
ATOM 667 N N . ILE A 1 89 ? 2.429 5.150 -7.292 1.00 85.00 89 ILE A N 1
ATOM 668 C CA . ILE A 1 89 ? 2.699 4.382 -8.522 1.00 85.00 89 ILE A CA 1
ATOM 669 C C . ILE A 1 89 ? 3.115 5.318 -9.663 1.00 85.00 89 ILE A C 1
ATOM 671 O O . ILE A 1 89 ? 4.090 5.039 -10.361 1.00 85.00 89 ILE A O 1
ATOM 675 N N . ASN A 1 90 ? 2.422 6.449 -9.811 1.00 85.12 90 ASN A N 1
ATOM 676 C CA . ASN A 1 90 ? 2.735 7.451 -10.826 1.00 85.12 90 ASN A CA 1
ATOM 677 C C . ASN A 1 90 ? 4.115 8.085 -10.609 1.00 85.12 90 ASN A C 1
ATOM 679 O O . ASN A 1 90 ? 4.867 8.253 -11.567 1.00 85.12 90 ASN A O 1
ATOM 683 N N . GLU A 1 91 ? 4.460 8.456 -9.375 1.00 83.44 91 GLU A N 1
ATOM 684 C CA . GLU A 1 91 ? 5.780 9.019 -9.064 1.00 83.44 91 GLU A CA 1
ATOM 685 C C . GLU A 1 91 ? 6.894 7.976 -9.217 1.00 83.44 91 GLU A C 1
ATOM 687 O O . GLU A 1 91 ? 7.950 8.280 -9.769 1.00 83.44 91 GLU A O 1
ATOM 692 N N . TYR A 1 92 ? 6.642 6.725 -8.830 1.00 82.81 92 TYR A N 1
ATOM 693 C CA . TYR A 1 92 ? 7.576 5.624 -9.043 1.00 82.81 92 TYR A CA 1
ATOM 694 C C . TYR A 1 92 ? 7.867 5.417 -10.534 1.00 82.81 92 TYR A C 1
ATOM 696 O O . TYR A 1 92 ? 9.034 5.357 -10.925 1.00 82.81 92 TYR A O 1
ATOM 704 N N . GLU A 1 93 ? 6.825 5.377 -11.371 1.00 85.00 93 GLU A N 1
ATOM 705 C CA . GLU A 1 93 ? 6.954 5.218 -12.822 1.00 85.00 93 GLU A CA 1
ATOM 706 C C . GLU A 1 93 ? 7.709 6.389 -13.466 1.00 85.00 93 GLU A C 1
ATOM 708 O O . GLU A 1 93 ? 8.560 6.167 -14.331 1.00 85.00 93 GLU A O 1
ATOM 713 N N . LYS A 1 94 ? 7.473 7.625 -13.005 1.00 82.56 94 LYS A N 1
ATOM 714 C CA . LYS A 1 94 ? 8.223 8.809 -13.460 1.00 82.56 94 LYS A CA 1
ATOM 715 C C . LYS A 1 94 ? 9.707 8.728 -13.106 1.00 82.56 94 LYS A C 1
ATOM 717 O O . LYS A 1 94 ? 10.538 9.056 -13.952 1.00 82.56 94 LYS A O 1
ATOM 722 N N . SER A 1 95 ? 10.036 8.312 -11.885 1.00 79.31 95 SER A N 1
ATOM 723 C CA . SER A 1 95 ? 11.423 8.253 -11.407 1.00 79.31 95 SER A CA 1
ATOM 724 C C . SER A 1 95 ? 12.210 7.080 -12.001 1.00 79.31 95 SER A C 1
ATOM 726 O O . SER A 1 95 ? 13.391 7.236 -12.307 1.00 79.31 95 SER A O 1
ATOM 728 N N . HIS A 1 96 ? 11.564 5.930 -12.219 1.00 76.56 96 HIS A N 1
ATOM 729 C CA . HIS A 1 96 ? 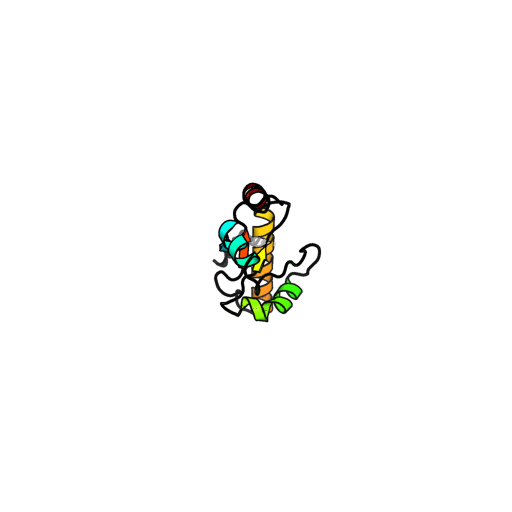12.234 4.676 -12.598 1.00 76.56 96 HIS A CA 1
ATOM 730 C C . HIS A 1 96 ? 11.992 4.257 -14.057 1.00 76.56 96 HIS A C 1
ATOM 732 O O . HIS A 1 96 ? 12.524 3.240 -14.501 1.00 76.56 96 HIS A O 1
ATOM 738 N N . ALA A 1 97 ? 11.196 5.024 -14.813 1.00 80.25 97 ALA A N 1
ATOM 739 C CA . ALA A 1 97 ? 10.769 4.712 -16.182 1.00 80.25 97 ALA A CA 1
ATOM 740 C C . ALA A 1 97 ? 10.096 3.327 -16.336 1.00 80.25 97 ALA A C 1
ATOM 742 O O . ALA A 1 97 ? 10.056 2.766 -17.434 1.00 80.25 97 ALA A O 1
ATOM 743 N N . ALA A 1 98 ? 9.577 2.773 -15.237 1.00 78.88 98 ALA A N 1
ATOM 744 C CA . ALA A 1 98 ? 8.863 1.505 -15.179 1.00 78.88 98 ALA A CA 1
ATOM 745 C C . ALA A 1 98 ? 7.898 1.495 -13.980 1.00 78.88 98 ALA A C 1
ATOM 747 O O . ALA A 1 98 ? 8.235 2.049 -12.930 1.00 78.88 98 ALA A O 1
ATOM 748 N N . PRO A 1 99 ? 6.719 0.857 -14.094 1.00 77.81 99 PRO A N 1
ATOM 749 C CA . PRO A 1 99 ? 5.817 0.703 -12.961 1.00 77.81 99 PRO A CA 1
ATOM 750 C C . PRO A 1 99 ? 6.419 -0.241 -11.906 1.00 77.81 99 PRO A C 1
ATOM 752 O O . PRO A 1 99 ? 7.238 -1.105 -12.242 1.00 77.81 99 PRO A O 1
ATOM 755 N N . PRO A 1 100 ? 5.989 -0.131 -10.637 1.00 78.75 100 PRO A N 1
ATOM 756 C CA . PRO A 1 100 ? 6.395 -1.074 -9.603 1.00 78.75 100 PRO A CA 1
ATOM 757 C C . PRO A 1 100 ? 5.903 -2.493 -9.927 1.00 78.75 100 PRO A C 1
ATOM 759 O O . PRO A 1 100 ? 4.964 -2.687 -10.709 1.00 78.75 100 PRO A O 1
ATOM 762 N N . THR A 1 101 ? 6.529 -3.505 -9.314 1.00 81.69 101 THR A N 1
ATOM 763 C CA . THR A 1 101 ? 6.160 -4.916 -9.515 1.00 81.69 101 THR A CA 1
ATOM 764 C C . THR A 1 101 ? 4.663 -5.119 -9.298 1.00 81.69 101 THR A C 1
ATOM 766 O O . THR A 1 101 ? 4.071 -4.555 -8.373 1.00 81.69 101 THR A O 1
ATOM 769 N N . LYS A 1 102 ? 4.036 -5.953 -10.130 1.00 80.12 102 LYS A N 1
ATOM 770 C CA . LYS A 1 102 ? 2.612 -6.268 -9.998 1.00 80.12 102 LYS A CA 1
ATOM 771 C C . LYS A 1 102 ? 2.286 -6.731 -8.569 1.00 80.12 102 LYS A C 1
ATOM 773 O O . LYS A 1 102 ? 3.005 -7.548 -8.004 1.00 80.12 102 LYS A O 1
ATOM 778 N N . ASP A 1 103 ? 1.198 -6.202 -8.013 1.00 79.69 103 ASP A N 1
ATOM 779 C CA . ASP A 1 103 ? 0.683 -6.497 -6.668 1.00 79.69 103 ASP A CA 1
ATOM 780 C C . ASP A 1 103 ? 1.624 -6.135 -5.496 1.00 79.69 103 ASP A C 1
ATOM 782 O O . ASP A 1 103 ? 1.349 -6.514 -4.350 1.00 79.69 103 ASP A O 1
ATOM 786 N N . SER A 1 104 ? 2.708 -5.391 -5.763 1.00 81.25 104 SER A N 1
ATOM 787 C CA . SER A 1 104 ? 3.620 -4.874 -4.729 1.00 81.25 104 SER A CA 1
ATOM 788 C C . SER A 1 104 ? 3.047 -3.673 -3.979 1.00 81.25 104 SER A C 1
ATOM 790 O O . SER A 1 104 ? 3.412 -3.455 -2.831 1.00 81.25 104 SER A O 1
ATOM 792 N N . VAL A 1 105 ? 2.132 -2.917 -4.589 1.00 85.50 105 VAL A N 1
ATOM 793 C CA . VAL A 1 105 ? 1.441 -1.785 -3.960 1.00 85.50 105 VAL A CA 1
ATOM 794 C C . VAL A 1 105 ? -0.004 -2.170 -3.705 1.00 85.50 105 VAL A C 1
ATOM 796 O O . VAL A 1 105 ? -0.700 -2.607 -4.629 1.00 85.50 105 VAL A O 1
ATOM 799 N N . ARG A 1 106 ? -0.452 -2.019 -2.456 1.00 87.56 106 ARG A N 1
ATOM 800 C CA . ARG A 1 106 ? -1.785 -2.429 -2.026 1.00 87.56 106 ARG A CA 1
ATOM 801 C C . ARG A 1 106 ? -2.504 -1.414 -1.156 1.00 87.56 106 ARG A C 1
ATOM 803 O O . ARG A 1 106 ? -1.873 -0.602 -0.488 1.00 87.56 106 ARG A O 1
ATOM 810 N N . VAL A 1 107 ? -3.825 -1.530 -1.114 1.00 89.06 107 VAL A N 1
ATOM 811 C CA . VAL A 1 107 ? -4.708 -0.799 -0.198 1.00 89.06 107 VAL A CA 1
ATOM 812 C C . VAL A 1 107 ? -5.516 -1.766 0.653 1.00 89.06 107 VAL A C 1
ATOM 814 O O . VAL A 1 107 ? -5.903 -2.847 0.199 1.00 89.06 107 VAL A O 1
ATOM 817 N N . LEU A 1 108 ? -5.754 -1.393 1.909 1.00 87.69 108 LEU A N 1
ATOM 818 C CA . LEU A 1 108 ? -6.537 -2.212 2.829 1.00 87.69 108 LEU A CA 1
ATOM 819 C C . LEU A 1 108 ? -8.027 -2.151 2.477 1.00 87.69 108 LEU A C 1
ATOM 821 O O . LEU A 1 108 ? -8.666 -1.100 2.570 1.00 87.69 108 LEU A O 1
ATOM 825 N N . LEU A 1 109 ? -8.601 -3.304 2.141 1.00 87.31 109 LEU A N 1
ATOM 826 C CA . LEU A 1 109 ? -10.013 -3.420 1.803 1.00 87.31 109 LEU A CA 1
ATOM 827 C C . LEU A 1 109 ? -10.892 -3.047 3.005 1.00 87.31 109 LEU A C 1
ATOM 829 O O . LEU A 1 109 ? -10.787 -3.625 4.087 1.00 87.31 109 LEU A O 1
ATOM 833 N N . GLY A 1 110 ? -11.780 -2.070 2.808 1.00 83.31 110 GLY A N 1
ATOM 834 C CA . GLY A 1 110 ? -12.637 -1.538 3.872 1.00 83.31 110 GLY A CA 1
ATOM 835 C C . GLY A 1 110 ? -11.912 -0.643 4.891 1.00 83.31 110 GLY A C 1
ATOM 836 O O . GLY A 1 110 ? -12.542 -0.165 5.838 1.00 83.31 110 GLY A O 1
ATOM 837 N N . GLY A 1 111 ? -10.616 -0.386 4.683 1.00 85.94 111 GLY A N 1
ATOM 838 C CA . GLY A 1 111 ? -9.797 0.527 5.475 1.00 85.94 111 GLY A CA 1
ATOM 839 C C . GLY A 1 111 ? -9.682 0.155 6.954 1.00 85.94 111 GLY A C 1
ATOM 840 O O . GLY A 1 111 ? -10.039 -0.943 7.397 1.00 85.94 111 GLY A O 1
ATOM 841 N N . LEU A 1 112 ? -9.202 1.114 7.753 1.00 83.94 112 LEU A N 1
ATOM 842 C CA . LEU A 1 112 ? -9.056 0.926 9.200 1.00 83.94 112 LEU A CA 1
ATOM 843 C C . LEU A 1 112 ? -10.381 0.673 9.920 1.00 83.94 112 LEU A C 1
ATOM 845 O O . LEU A 1 112 ? -10.386 0.027 10.968 1.00 83.94 112 LEU A O 1
ATOM 849 N N . TYR A 1 113 ? -11.500 1.143 9.367 1.00 84.56 113 TYR A N 1
ATOM 850 C CA . TYR A 1 113 ? -12.814 0.874 9.938 1.00 84.56 113 TYR A CA 1
ATOM 851 C C . TYR A 1 113 ? -13.083 -0.634 9.995 1.00 84.56 113 TYR A C 1
ATOM 853 O O . TYR A 1 113 ? -13.264 -1.170 11.088 1.00 84.56 113 TYR A O 1
ATOM 861 N N . THR A 1 114 ? -13.024 -1.331 8.856 1.00 85.75 114 THR A N 1
ATOM 862 C CA . THR A 1 114 ? -13.239 -2.786 8.800 1.00 85.75 114 THR A CA 1
ATOM 863 C C . THR A 1 114 ? -12.220 -3.538 9.647 1.00 85.75 114 THR A C 1
ATOM 865 O O . THR A 1 114 ? -12.595 -4.431 10.406 1.00 85.75 114 THR A O 1
ATOM 868 N N . TRP A 1 115 ? -10.950 -3.127 9.599 1.00 85.56 115 TRP A N 1
ATOM 869 C CA . TRP A 1 115 ? -9.911 -3.701 10.452 1.00 85.56 115 TRP A CA 1
ATOM 870 C C . TRP A 1 115 ? -10.276 -3.639 11.936 1.00 85.56 115 TRP A C 1
ATOM 872 O O . TRP A 1 115 ? -10.228 -4.655 12.622 1.00 85.56 115 TRP A O 1
ATOM 882 N N . SER A 1 116 ? -10.690 -2.467 12.425 1.00 85.62 116 SER A N 1
ATOM 883 C CA . SER A 1 116 ? -11.012 -2.255 13.842 1.00 85.62 116 SER A CA 1
ATOM 884 C C . SER A 1 116 ? -12.217 -3.064 14.331 1.00 85.62 116 SER A C 1
ATOM 886 O O . SER A 1 116 ? -12.319 -3.346 15.523 1.00 85.62 116 SER A O 1
ATOM 888 N N . GLN A 1 117 ? -13.124 -3.455 13.427 1.00 85.88 117 GLN A N 1
ATOM 889 C CA . GLN A 1 117 ? -14.254 -4.327 13.756 1.00 85.88 117 GLN A CA 1
ATOM 890 C C . GLN A 1 117 ? -13.825 -5.791 13.925 1.00 85.88 117 GLN A C 1
ATOM 892 O O . GLN A 1 117 ? -14.411 -6.509 14.733 1.00 85.88 117 GLN A O 1
ATOM 897 N N . ILE A 1 118 ? -12.820 -6.236 13.164 1.00 86.38 118 ILE A N 1
ATOM 898 C CA . ILE A 1 118 ? -12.341 -7.627 13.160 1.00 86.38 118 ILE A CA 1
ATOM 899 C C . ILE A 1 118 ? -11.260 -7.835 14.231 1.00 86.38 118 ILE A C 1
ATOM 901 O O . ILE A 1 118 ? -11.262 -8.847 14.931 1.00 86.38 118 ILE A O 1
ATOM 905 N N . TYR A 1 119 ? -10.361 -6.861 14.375 1.00 84.38 119 TYR A N 1
ATOM 906 C CA . TYR A 1 119 ? -9.219 -6.875 15.286 1.00 84.38 119 TYR A CA 1
ATOM 907 C C . TYR A 1 119 ? -9.270 -5.654 16.218 1.00 84.38 119 TYR A C 1
ATOM 909 O O . TYR A 1 119 ? -8.532 -4.684 16.010 1.00 84.38 119 TYR A O 1
ATOM 917 N N . PRO A 1 120 ? -10.160 -5.665 17.229 1.00 75.12 120 PRO A N 1
ATOM 918 C CA . PRO A 1 120 ? -10.183 -4.626 18.250 1.00 75.12 120 PRO A CA 1
ATOM 919 C C . PRO A 1 120 ? -8.876 -4.647 19.059 1.00 75.12 120 PRO A C 1
ATOM 921 O O . PRO A 1 120 ? -8.322 -5.716 19.318 1.00 75.12 120 PRO A O 1
ATOM 924 N N . ALA A 1 121 ? -8.391 -3.455 19.415 1.00 64.88 121 ALA A N 1
ATOM 925 C CA . ALA A 1 121 ? -7.154 -3.243 20.172 1.00 64.88 121 ALA A CA 1
ATOM 926 C C . ALA A 1 121 ? -7.219 -3.770 21.614 1.00 64.88 121 ALA A C 1
ATOM 928 O O . ALA A 1 121 ? -8.321 -3.738 22.213 1.00 64.88 121 ALA A O 1
#

Organism: Leishmania donovani (NCBI:txid5661)

InterPro domains:
  IPR036873 Rhodanese-like domain superfamily [SSF52821] (16-120)

Secondary structure (DSSP, 8-state):
--------------------S-PPEEE-HHHHHHHHTSTTS------SS--HHHHHHHHHHHHTSTT--EEE--SS-HHHHHHHHHHHHHHHHHHHSSPPPTTSEEEETTHHHHHHHHS--